Protein AF-X1KCW2-F1 (afdb_monomer_lite)

pLDDT: mean 94.73, std 5.95, range [49.0, 98.62]

Secondary structure (DSSP, 8-state):
-PPPEEEEEEEB--SSHHHHHHHHHHHHHHHHHHHHHHHHH-SEEEE-GGGG--GGGGSB-SHHHHHHHHHHHHHTT-SEEEEEESS---HHHHHHHHHHHHHHHHHTT----EEEEE---TTSTHHHHHHHHHHHHHTT-

InterPro domains:
  IPR009015 L-fucose isomerase, N-terminal/central domain superfamily [SSF53743] (1-141)
  IPR012888 L-fucose isomerase, N-terminal-1 [PF07881] (5-141)

Organism: NCBI:txid412755

Sequence (141 aa):
MMNKAKIGFLDFNDEREHVLEETFQKAQELKKNVIRTLERVGGMEIVDPVTSFNGFDKMVWRVDIARKQARILTRADIDGLILHYSLWASPRLARIATQIILREKKKKNGSIPILILTNLAPEQPGMVGGMAAAGGLDQLG

Structure (mmCIF, N/CA/C/O backbone):
data_AF-X1KCW2-F1
#
_entry.id   AF-X1KCW2-F1
#
loop_
_atom_site.group_PDB
_atom_site.id
_atom_site.type_symbol
_atom_site.label_atom_id
_atom_site.label_alt_id
_atom_site.label_comp_id
_atom_site.label_asym_id
_atom_site.label_entity_id
_atom_site.label_seq_id
_atom_site.pdbx_PDB_ins_code
_atom_site.Cartn_x
_atom_site.Cartn_y
_atom_site.Cartn_z
_atom_site.occupancy
_atom_site.B_iso_or_equiv
_atom_site.auth_seq_id
_atom_site.auth_comp_id
_atom_site.auth_asym_id
_atom_site.auth_atom_id
_atom_site.pdbx_PDB_model_num
ATOM 1 N N . MET A 1 1 ? -13.813 19.602 16.431 1.00 49.00 1 MET A N 1
ATOM 2 C CA . MET A 1 1 ? -13.006 19.274 15.235 1.00 49.00 1 MET A CA 1
ATOM 3 C C . MET A 1 1 ? -13.338 17.850 14.832 1.00 49.00 1 MET A C 1
ATOM 5 O O . MET A 1 1 ? -13.350 16.999 15.710 1.00 49.00 1 MET A O 1
ATOM 9 N N . MET A 1 2 ? -13.661 17.590 13.563 1.00 58.94 2 MET A N 1
ATOM 10 C CA . MET A 1 2 ? -13.799 16.214 13.068 1.00 58.94 2 MET A CA 1
ATOM 11 C C . MET A 1 2 ? -12.438 15.521 13.187 1.00 58.94 2 MET A C 1
ATOM 13 O O . MET A 1 2 ? -11.448 16.049 12.680 1.00 58.94 2 MET A O 1
ATOM 17 N N . ASN A 1 3 ? -12.381 14.374 13.866 1.00 80.62 3 ASN A N 1
ATOM 18 C CA . ASN A 1 3 ? -11.184 13.536 13.848 1.00 80.62 3 ASN A CA 1
ATOM 19 C C . ASN A 1 3 ? -10.966 13.062 12.405 1.00 80.62 3 ASN A C 1
ATOM 21 O O . ASN A 1 3 ? -11.868 12.468 11.815 1.00 80.62 3 ASN A O 1
ATOM 25 N N . LYS A 1 4 ? -9.799 13.360 11.824 1.00 90.75 4 LYS A N 1
ATOM 26 C CA . LYS A 1 4 ? -9.413 12.811 10.518 1.00 90.75 4 LYS A CA 1
ATOM 27 C C . LYS A 1 4 ? -9.182 11.308 10.672 1.00 90.75 4 LYS A C 1
ATOM 29 O O . LYS A 1 4 ? -8.564 10.897 11.651 1.00 90.75 4 LYS A O 1
ATOM 34 N N . ALA A 1 5 ? -9.645 10.512 9.711 1.00 94.31 5 ALA A N 1
ATOM 35 C CA . ALA A 1 5 ? -9.365 9.078 9.701 1.00 94.31 5 ALA A CA 1
ATOM 36 C C . ALA A 1 5 ? -7.869 8.837 9.444 1.00 94.31 5 ALA A C 1
ATOM 38 O O . ALA A 1 5 ? -7.307 9.409 8.506 1.00 94.31 5 ALA A O 1
ATOM 39 N N . LYS A 1 6 ? -7.225 7.991 10.250 1.00 96.62 6 LYS A N 1
ATOM 40 C CA . LYS A 1 6 ? -5.820 7.603 10.078 1.00 96.62 6 LYS A CA 1
ATOM 41 C C . LYS A 1 6 ? -5.712 6.474 9.068 1.00 96.62 6 LYS A C 1
ATOM 43 O O . LYS A 1 6 ? -6.092 5.345 9.355 1.00 96.62 6 LYS A O 1
ATOM 48 N N . ILE A 1 7 ? -5.174 6.741 7.892 1.00 97.88 7 ILE A N 1
ATOM 49 C CA . ILE A 1 7 ? -5.076 5.752 6.821 1.00 97.88 7 ILE A CA 1
ATOM 50 C C . ILE A 1 7 ? -3.636 5.269 6.722 1.00 97.88 7 ILE A C 1
ATOM 52 O O . ILE A 1 7 ? -2.739 6.023 6.355 1.00 97.88 7 ILE A O 1
ATOM 56 N N . GLY A 1 8 ? -3.410 4.002 7.056 1.00 98.19 8 GLY A N 1
ATOM 57 C CA . GLY A 1 8 ? -2.122 3.357 6.849 1.00 98.19 8 GLY A CA 1
ATOM 58 C C . GLY A 1 8 ? -1.845 3.164 5.366 1.00 98.19 8 GLY A C 1
ATOM 59 O O . GLY A 1 8 ? -2.736 2.762 4.621 1.00 98.19 8 GLY A O 1
ATOM 60 N N . PHE A 1 9 ? -0.610 3.412 4.947 1.00 98.31 9 PHE A N 1
ATOM 61 C CA . PHE A 1 9 ? -0.192 3.260 3.559 1.00 98.31 9 PHE A CA 1
ATOM 62 C C . PHE A 1 9 ? 1.010 2.319 3.476 1.00 98.31 9 PHE A C 1
ATOM 64 O O . PHE A 1 9 ? 2.062 2.601 4.048 1.00 98.31 9 PHE A O 1
ATOM 71 N N . LEU A 1 10 ? 0.859 1.201 2.767 1.00 98.38 10 LEU A N 1
ATOM 72 C CA . LEU A 1 10 ? 1.955 0.289 2.440 1.00 98.38 10 LEU A CA 1
ATOM 73 C C . LEU A 1 10 ? 2.169 0.290 0.934 1.00 98.38 10 LEU A C 1
ATOM 75 O O . LEU A 1 10 ? 1.226 0.075 0.179 1.00 98.38 10 LEU A O 1
ATOM 79 N N . ASP A 1 11 ? 3.410 0.502 0.517 1.00 97.88 11 ASP A N 1
ATOM 80 C CA . ASP A 1 11 ? 3.811 0.482 -0.888 1.00 97.88 11 ASP A CA 1
ATOM 81 C C . ASP A 1 11 ? 4.668 -0.747 -1.162 1.00 97.88 11 ASP A C 1
ATOM 83 O O . ASP A 1 11 ? 5.566 -1.041 -0.371 1.00 97.88 11 ASP A O 1
ATOM 87 N N . PHE A 1 12 ? 4.393 -1.470 -2.243 1.00 97.94 12 PHE A N 1
ATOM 88 C CA . PHE A 1 12 ? 5.006 -2.769 -2.519 1.00 97.94 12 PHE A CA 1
ATOM 89 C C . PHE A 1 12 ? 5.922 -2.720 -3.740 1.00 97.94 12 PHE A C 1
ATOM 91 O O . PHE A 1 12 ? 5.657 -1.998 -4.700 1.00 97.94 12 PHE A O 1
ATOM 98 N N . ASN A 1 13 ? 6.992 -3.516 -3.709 1.00 96.56 13 ASN A N 1
ATOM 99 C CA . ASN A 1 13 ? 7.897 -3.684 -4.845 1.00 96.56 13 ASN A CA 1
ATOM 100 C C . ASN A 1 13 ? 8.401 -5.134 -4.962 1.00 96.56 13 ASN A C 1
ATOM 102 O O . ASN A 1 13 ? 8.152 -5.961 -4.078 1.00 96.56 13 ASN A O 1
ATOM 106 N N . ASP A 1 14 ? 9.075 -5.433 -6.069 1.00 96.19 14 ASP A N 1
ATOM 107 C CA . ASP A 1 14 ? 9.607 -6.745 -6.419 1.00 96.19 14 ASP A CA 1
ATOM 108 C C . ASP A 1 14 ? 10.608 -7.254 -5.371 1.00 96.19 14 ASP A C 1
ATOM 110 O O . ASP A 1 14 ? 11.364 -6.490 -4.773 1.00 96.19 14 ASP A O 1
ATOM 114 N N . GLU A 1 15 ? 10.616 -8.568 -5.154 1.00 95.56 15 GLU A N 1
ATOM 115 C CA . GLU A 1 15 ? 11.524 -9.228 -4.212 1.00 95.56 15 GLU A CA 1
ATOM 116 C C . GLU A 1 15 ? 12.921 -9.476 -4.804 1.00 95.56 15 GLU A C 1
ATOM 118 O O . GLU A 1 15 ? 13.866 -9.770 -4.072 1.00 95.56 15 GLU A O 1
ATOM 123 N N . ARG A 1 16 ? 13.062 -9.361 -6.129 1.00 95.56 16 ARG A N 1
ATOM 124 C CA . ARG A 1 16 ? 14.320 -9.537 -6.854 1.00 95.56 16 ARG A CA 1
ATOM 125 C C . ARG A 1 16 ? 15.116 -8.236 -6.834 1.00 95.56 16 ARG A C 1
ATOM 127 O O . ARG A 1 16 ? 14.699 -7.248 -7.432 1.00 95.56 16 ARG A O 1
ATOM 134 N N . GLU A 1 17 ? 16.291 -8.262 -6.208 1.00 95.31 17 GLU A N 1
ATOM 135 C CA . GLU A 1 17 ? 17.123 -7.065 -5.996 1.00 95.31 17 GLU A CA 1
ATOM 136 C C . GLU A 1 17 ? 17.448 -6.301 -7.288 1.00 95.31 17 GLU A C 1
ATOM 138 O O . GLU A 1 17 ? 17.275 -5.090 -7.319 1.00 95.31 17 GLU A O 1
ATOM 143 N N . HIS A 1 18 ? 17.805 -6.986 -8.380 1.00 96.00 18 HIS A N 1
ATOM 144 C CA . HIS A 1 18 ? 18.086 -6.322 -9.663 1.00 96.00 18 HIS A CA 1
ATOM 145 C C . HIS A 1 18 ? 16.865 -5.574 -10.236 1.00 96.00 18 HIS A C 1
ATOM 147 O O . HIS A 1 18 ? 17.000 -4.472 -10.754 1.00 96.00 18 HIS A O 1
ATOM 153 N N . VAL A 1 19 ? 15.652 -6.125 -10.095 1.00 95.06 19 VAL A N 1
ATOM 154 C CA . VAL A 1 19 ? 14.415 -5.436 -10.516 1.00 95.06 19 VAL A CA 1
ATOM 155 C C . VAL A 1 19 ? 14.128 -4.253 -9.597 1.00 95.06 19 VAL A C 1
ATOM 157 O O . VAL A 1 19 ? 13.682 -3.194 -10.039 1.00 95.06 19 VAL A O 1
ATOM 160 N N . LEU A 1 20 ? 14.374 -4.420 -8.301 1.00 94.44 20 LEU A N 1
ATOM 161 C CA . LEU A 1 20 ? 14.186 -3.377 -7.305 1.00 94.44 20 LEU A CA 1
ATOM 162 C C . LEU A 1 20 ? 15.118 -2.188 -7.564 1.00 94.44 20 LEU A C 1
ATOM 164 O O . LEU A 1 20 ? 14.653 -1.052 -7.571 1.00 94.44 20 LEU A O 1
ATOM 168 N N . GLU A 1 21 ? 16.394 -2.439 -7.856 1.00 96.56 21 GLU A N 1
ATOM 169 C CA . GLU A 1 21 ? 17.381 -1.424 -8.244 1.00 96.56 21 GLU A CA 1
ATOM 170 C C . GLU A 1 21 ? 16.905 -0.577 -9.432 1.00 96.56 21 GLU A C 1
ATOM 172 O O . GLU A 1 21 ? 16.969 0.654 -9.377 1.00 96.56 21 GLU A O 1
ATOM 177 N N . GLU A 1 22 ? 16.360 -1.218 -10.467 1.00 95.31 22 GLU A N 1
ATOM 178 C CA . GLU A 1 22 ? 15.867 -0.546 -11.674 1.00 95.31 22 GLU A CA 1
ATOM 179 C C . GLU A 1 22 ? 14.576 0.250 -11.439 1.00 95.31 22 GLU A C 1
ATOM 181 O O . GLU A 1 22 ? 14.354 1.306 -12.036 1.00 95.31 22 GLU A O 1
ATOM 186 N N . THR A 1 23 ? 13.691 -0.252 -10.578 1.00 94.12 23 THR A N 1
ATOM 187 C CA . THR A 1 23 ? 12.314 0.250 -10.488 1.00 94.12 23 THR A CA 1
ATOM 188 C C . THR A 1 23 ? 12.045 1.146 -9.279 1.00 94.12 23 THR A C 1
ATOM 190 O O . THR A 1 23 ? 11.075 1.910 -9.288 1.00 94.12 23 THR A O 1
ATOM 193 N N . PHE A 1 24 ? 12.895 1.101 -8.249 1.00 95.75 24 PHE A N 1
ATOM 194 C CA . PHE A 1 24 ? 12.657 1.736 -6.951 1.00 95.75 24 PHE A CA 1
ATOM 195 C C . PHE A 1 24 ? 12.395 3.243 -7.038 1.00 95.75 24 PHE A C 1
ATOM 197 O O . PHE A 1 24 ? 11.442 3.737 -6.435 1.00 95.75 24 PHE A O 1
ATOM 204 N N . GLN A 1 25 ? 13.206 3.981 -7.803 1.00 95.62 25 GLN A N 1
ATOM 205 C CA . GLN A 1 25 ? 13.054 5.437 -7.934 1.00 95.62 25 GLN A CA 1
ATOM 206 C C . GLN A 1 25 ? 11.688 5.800 -8.530 1.00 95.62 25 GLN A C 1
ATOM 208 O O . GLN A 1 25 ? 10.932 6.571 -7.937 1.00 95.62 25 GLN A O 1
ATOM 213 N N . LYS A 1 26 ? 11.322 5.166 -9.650 1.00 94.12 26 LYS A N 1
ATOM 214 C CA . LYS A 1 26 ? 10.033 5.390 -10.318 1.00 94.12 26 LYS A CA 1
ATOM 215 C C . LYS A 1 26 ? 8.854 5.007 -9.418 1.00 94.12 26 LYS A C 1
ATOM 217 O O . LYS A 1 26 ? 7.858 5.724 -9.369 1.00 94.12 26 LYS A O 1
ATOM 222 N N . ALA A 1 27 ? 8.962 3.903 -8.680 1.00 94.50 27 ALA A N 1
ATOM 223 C CA . ALA A 1 27 ? 7.925 3.471 -7.744 1.00 94.50 27 ALA A CA 1
ATOM 224 C C . ALA A 1 27 ? 7.693 4.505 -6.627 1.00 94.50 27 ALA A C 1
ATOM 226 O O . ALA A 1 27 ? 6.557 4.896 -6.352 1.00 94.50 27 ALA A O 1
ATOM 227 N N . GLN A 1 28 ? 8.778 5.027 -6.051 1.00 95.75 28 GLN A N 1
ATOM 228 C CA . GLN A 1 28 ? 8.734 6.067 -5.024 1.00 95.75 28 GLN A CA 1
ATOM 229 C C . GLN A 1 28 ? 8.132 7.384 -5.542 1.00 95.75 28 GLN A C 1
ATOM 231 O O . GLN A 1 28 ? 7.411 8.063 -4.805 1.00 95.75 28 GLN A O 1
ATOM 236 N N . GLU A 1 29 ? 8.385 7.753 -6.799 1.00 95.12 29 GLU A N 1
ATOM 237 C CA . GLU A 1 29 ? 7.748 8.910 -7.441 1.00 95.12 29 GLU A CA 1
ATOM 238 C C . GLU A 1 29 ? 6.235 8.718 -7.603 1.00 95.12 29 GLU A C 1
ATOM 240 O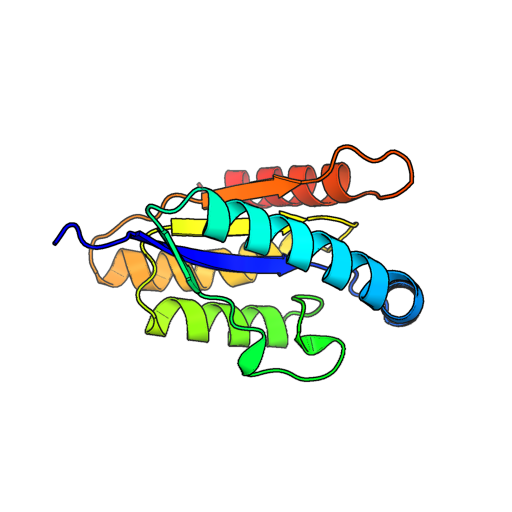 O . GLU A 1 29 ? 5.456 9.613 -7.260 1.00 95.12 29 GLU A O 1
ATOM 245 N N . LEU A 1 30 ? 5.804 7.537 -8.055 1.00 94.75 30 LEU A N 1
ATOM 246 C CA . LEU A 1 30 ? 4.385 7.198 -8.191 1.00 94.75 30 LEU A CA 1
ATOM 247 C C . LEU A 1 30 ? 3.673 7.229 -6.836 1.00 94.75 30 LEU A C 1
ATOM 249 O O . LEU A 1 30 ? 2.642 7.893 -6.699 1.00 94.75 30 LEU A O 1
ATOM 253 N N . LYS A 1 31 ? 4.269 6.614 -5.808 1.00 95.69 31 LYS A N 1
ATOM 254 C CA . LYS A 1 31 ? 3.799 6.703 -4.420 1.00 95.69 31 LYS A CA 1
ATOM 255 C C . LYS A 1 31 ? 3.630 8.152 -3.971 1.00 95.69 31 LYS A C 1
ATOM 257 O O . LYS A 1 31 ? 2.592 8.518 -3.420 1.00 95.69 31 LYS A O 1
ATOM 262 N N . LYS A 1 32 ? 4.633 8.998 -4.218 1.00 96.00 32 LYS A N 1
ATOM 263 C CA . LYS A 1 32 ? 4.607 10.413 -3.822 1.00 96.00 32 LYS A CA 1
ATOM 264 C C . LYS A 1 32 ? 3.436 11.162 -4.458 1.00 96.00 32 LYS A C 1
ATOM 266 O O . LYS A 1 32 ? 2.822 11.996 -3.797 1.00 96.00 32 LYS A O 1
ATOM 271 N N . ASN A 1 33 ? 3.109 10.865 -5.715 1.00 95.69 33 ASN A N 1
ATOM 272 C CA . ASN A 1 33 ? 1.970 11.474 -6.405 1.00 95.69 33 ASN A CA 1
ATOM 273 C C . ASN A 1 33 ? 0.630 11.046 -5.792 1.00 95.69 33 ASN A C 1
ATOM 275 O O . ASN A 1 33 ? -0.265 11.881 -5.631 1.00 95.69 33 ASN A O 1
ATOM 279 N N . VAL A 1 34 ? 0.511 9.775 -5.396 1.00 96.12 34 VAL A N 1
ATOM 280 C CA . VAL A 1 34 ? -0.671 9.262 -4.692 1.00 96.12 34 VAL A CA 1
ATOM 281 C C . VAL A 1 34 ? -0.832 9.948 -3.339 1.00 96.12 34 VAL A C 1
ATOM 283 O O . VAL A 1 34 ? -1.884 10.529 -3.082 1.00 96.12 34 VAL A O 1
ATOM 286 N N . ILE A 1 35 ? 0.212 9.958 -2.505 1.00 95.88 35 ILE A N 1
ATOM 287 C CA . ILE A 1 35 ? 0.161 10.569 -1.167 1.00 95.88 35 ILE A CA 1
ATOM 288 C C . ILE A 1 35 ? -0.205 12.053 -1.261 1.00 95.88 35 ILE A C 1
ATOM 290 O O . ILE A 1 35 ? -1.160 12.480 -0.619 1.00 95.88 35 ILE A O 1
ATOM 294 N N . ARG A 1 36 ? 0.457 12.817 -2.140 1.00 96.12 36 ARG A N 1
ATOM 295 C CA . ARG A 1 36 ? 0.127 14.237 -2.369 1.00 96.12 36 ARG A CA 1
ATOM 296 C C . ARG A 1 36 ? -1.329 14.447 -2.778 1.00 96.12 36 ARG A C 1
ATOM 298 O O . ARG A 1 36 ? -1.947 15.443 -2.408 1.00 96.12 36 ARG A O 1
ATOM 305 N N . THR A 1 37 ? -1.877 13.531 -3.574 1.00 95.81 37 THR A N 1
ATOM 306 C CA . THR A 1 37 ? -3.277 13.595 -4.003 1.00 95.81 37 THR A CA 1
ATOM 307 C C . THR A 1 37 ? -4.220 13.345 -2.831 1.00 95.81 37 THR A C 1
ATOM 309 O O . THR A 1 37 ? -5.159 14.119 -2.654 1.00 95.81 37 THR A O 1
ATOM 312 N N . LEU A 1 38 ? -3.949 12.330 -2.007 1.00 94.81 38 LEU A N 1
ATOM 313 C CA . LEU A 1 38 ? -4.731 12.032 -0.804 1.00 94.81 38 LEU A CA 1
ATOM 314 C C . LEU A 1 38 ? -4.691 13.192 0.203 1.00 94.81 38 LEU A C 1
ATOM 316 O O . LEU A 1 38 ? -5.729 13.612 0.709 1.00 94.81 38 LEU A O 1
ATOM 320 N N . GLU A 1 39 ? -3.511 13.771 0.433 1.00 93.94 39 GLU A N 1
ATOM 321 C CA . GLU A 1 39 ? -3.330 14.936 1.306 1.00 93.94 39 GLU A CA 1
ATOM 322 C C . GLU A 1 39 ? -4.116 16.157 0.811 1.00 93.94 39 GLU A C 1
ATOM 324 O O . GLU A 1 39 ? -4.754 16.847 1.608 1.00 93.94 39 GLU A O 1
ATOM 329 N N . ARG A 1 40 ? -4.118 16.404 -0.507 1.00 95.44 40 ARG A N 1
ATOM 330 C CA . ARG A 1 40 ? -4.856 17.511 -1.136 1.00 95.44 40 ARG A CA 1
ATOM 331 C C . ARG A 1 40 ? -6.374 17.346 -1.043 1.00 95.44 40 ARG A C 1
ATOM 333 O O . ARG A 1 40 ? -7.067 18.347 -0.887 1.00 95.44 40 ARG A O 1
ATOM 340 N N . VAL A 1 41 ? -6.891 16.121 -1.165 1.00 93.00 41 VAL A N 1
ATOM 341 C CA . VAL A 1 41 ? -8.330 15.835 -0.990 1.00 93.00 41 VAL A CA 1
ATOM 342 C C . VAL A 1 41 ? -8.764 16.104 0.455 1.00 93.00 41 VAL A C 1
ATOM 344 O O . VAL A 1 41 ? -9.869 16.592 0.687 1.00 93.00 41 VAL A O 1
ATOM 347 N N . GLY A 1 42 ? -7.883 15.854 1.426 1.00 89.31 42 GLY A N 1
ATOM 348 C CA . GLY A 1 42 ? -8.161 16.081 2.839 1.00 89.31 42 GLY A CA 1
ATOM 349 C C . GLY A 1 42 ? -9.087 15.020 3.447 1.00 89.31 42 GLY A C 1
ATOM 350 O O . GLY A 1 42 ? -9.353 13.975 2.863 1.00 89.31 42 GLY A O 1
ATOM 351 N N . GLY A 1 43 ? -9.534 15.253 4.685 1.00 89.50 43 GLY A N 1
ATOM 352 C CA . GLY A 1 43 ? -10.402 14.320 5.427 1.00 89.50 43 GLY A CA 1
ATOM 353 C C . GLY A 1 43 ? -9.697 13.105 6.049 1.00 89.50 43 GLY A C 1
ATOM 354 O O . GLY A 1 43 ? -10.276 12.440 6.906 1.00 89.50 43 GLY A O 1
ATOM 355 N N . MET A 1 44 ? -8.433 12.862 5.697 1.00 94.25 44 MET A N 1
ATOM 356 C CA . MET A 1 44 ? -7.615 11.766 6.219 1.00 94.25 44 MET A CA 1
ATOM 357 C C . MET A 1 44 ? -6.217 12.230 6.647 1.00 94.25 44 MET A C 1
ATOM 359 O O . MET A 1 44 ? -5.714 13.255 6.183 1.00 94.25 44 MET A O 1
ATOM 363 N N . GLU A 1 45 ? -5.608 11.476 7.557 1.00 96.12 45 GLU A N 1
ATOM 364 C CA . GLU A 1 45 ? -4.200 11.556 7.950 1.00 96.12 45 GLU A CA 1
ATOM 365 C C . GLU A 1 45 ? -3.493 10.306 7.412 1.00 96.12 45 GLU A C 1
ATOM 367 O O . GLU A 1 45 ? -3.846 9.191 7.793 1.00 96.12 45 GLU A O 1
ATOM 372 N N . ILE A 1 46 ? -2.519 10.468 6.513 1.00 96.62 46 ILE A N 1
ATOM 373 C CA . ILE A 1 46 ? -1.787 9.330 5.948 1.00 96.62 46 ILE A CA 1
ATOM 374 C C . ILE A 1 46 ? -0.658 8.921 6.895 1.00 96.62 46 ILE A C 1
ATOM 376 O O . ILE A 1 46 ? 0.258 9.695 7.162 1.00 96.62 46 ILE A O 1
ATOM 380 N N . VAL A 1 47 ? -0.705 7.678 7.370 1.00 97.25 4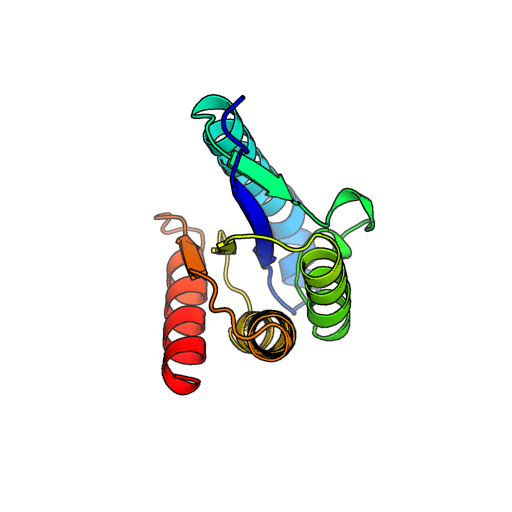7 VAL A N 1
ATOM 381 C CA . VAL A 1 47 ? 0.356 7.057 8.164 1.00 97.25 47 VAL A CA 1
ATOM 382 C C . VAL A 1 47 ? 1.235 6.230 7.230 1.00 97.25 47 VAL A C 1
ATOM 384 O O . VAL A 1 47 ? 0.904 5.096 6.882 1.00 97.25 47 VAL A O 1
ATOM 387 N N . ASP A 1 48 ? 2.366 6.804 6.829 1.00 96.62 48 ASP A N 1
ATOM 388 C CA . ASP A 1 48 ? 3.366 6.157 5.976 1.00 96.62 48 ASP A CA 1
ATOM 389 C C . ASP A 1 48 ? 4.594 5.727 6.807 1.00 96.62 48 ASP A C 1
ATOM 391 O O . ASP A 1 48 ? 5.324 6.588 7.311 1.00 96.62 48 ASP A O 1
ATOM 395 N N . PRO A 1 49 ? 4.874 4.415 6.959 1.00 95.25 49 PRO A N 1
ATOM 396 C CA . PRO A 1 49 ? 6.016 3.928 7.736 1.00 95.25 49 PRO A CA 1
ATOM 397 C C . PRO A 1 49 ? 7.387 4.345 7.190 1.00 95.25 49 PRO A C 1
ATOM 399 O O . PRO A 1 49 ? 8.383 4.170 7.893 1.00 95.25 49 PRO A O 1
ATOM 402 N N . VAL A 1 50 ? 7.461 4.876 5.961 1.00 90.75 50 VAL A N 1
ATOM 403 C CA . VAL A 1 50 ? 8.704 5.168 5.225 1.00 90.75 50 VAL A CA 1
ATOM 404 C C . VAL A 1 50 ? 9.738 5.975 6.010 1.00 90.75 50 VAL A C 1
ATOM 406 O O . VAL A 1 50 ? 10.935 5.785 5.812 1.00 90.75 50 VAL A O 1
ATOM 409 N N . THR A 1 51 ? 9.306 6.852 6.920 1.00 87.06 51 THR A N 1
ATOM 410 C CA . THR A 1 51 ? 10.195 7.704 7.732 1.00 87.06 51 THR A CA 1
ATOM 411 C C . THR A 1 51 ? 11.103 6.901 8.664 1.00 87.06 51 THR A C 1
ATOM 413 O O . THR A 1 51 ? 12.140 7.400 9.088 1.00 87.06 51 THR A O 1
ATOM 416 N N . SER A 1 52 ? 10.743 5.646 8.950 1.00 91.44 52 SER A N 1
ATOM 417 C CA . SER A 1 52 ? 11.529 4.716 9.767 1.00 91.44 52 SER A CA 1
ATOM 418 C C . SER A 1 52 ? 12.512 3.859 8.956 1.00 91.44 52 SER A C 1
ATOM 420 O O . SER A 1 52 ? 13.160 2.986 9.532 1.00 91.44 52 SER A O 1
ATOM 422 N N . PHE A 1 53 ? 12.613 4.060 7.634 1.00 95.69 53 PHE A N 1
ATOM 423 C CA . PHE A 1 53 ? 13.397 3.203 6.740 1.00 95.69 53 PHE A CA 1
ATOM 424 C C . PHE A 1 53 ? 14.270 3.986 5.754 1.00 95.69 53 PHE A C 1
ATOM 426 O O . PHE A 1 53 ? 13.963 5.103 5.336 1.00 95.69 53 PHE A O 1
ATOM 433 N N . ASN A 1 54 ? 15.356 3.338 5.332 1.00 94.75 54 ASN A N 1
ATOM 434 C CA . ASN A 1 54 ? 16.311 3.840 4.348 1.00 94.75 54 ASN A CA 1
ATOM 435 C C . ASN A 1 54 ? 16.418 2.879 3.159 1.00 94.75 54 ASN A C 1
ATOM 437 O O . ASN A 1 54 ? 16.095 1.699 3.280 1.00 94.75 54 ASN A O 1
ATOM 441 N N . GLY A 1 55 ? 16.887 3.389 2.015 1.00 95.31 55 GLY A N 1
ATOM 442 C CA . GLY A 1 55 ? 17.045 2.592 0.795 1.00 95.31 55 GLY A CA 1
ATOM 443 C C . GLY A 1 55 ? 15.750 1.889 0.385 1.00 95.31 55 GLY A C 1
ATOM 444 O O . GLY A 1 55 ? 14.663 2.445 0.542 1.00 95.31 55 GLY A O 1
ATOM 445 N N . PHE A 1 56 ? 15.874 0.654 -0.094 1.00 96.81 56 PHE A N 1
ATOM 446 C CA . PHE A 1 56 ? 14.748 -0.147 -0.573 1.00 96.81 56 PHE A CA 1
ATOM 447 C C . PHE A 1 56 ? 13.701 -0.482 0.490 1.00 96.81 56 PHE A C 1
ATOM 449 O O . PHE A 1 56 ? 12.530 -0.661 0.164 1.00 96.81 56 PHE A O 1
ATOM 456 N N . ASP A 1 57 ? 14.074 -0.472 1.772 1.00 97.31 57 ASP A N 1
ATOM 457 C CA . ASP A 1 57 ? 13.160 -0.778 2.880 1.00 97.31 57 ASP A CA 1
ATOM 458 C C . ASP A 1 57 ? 12.077 0.292 3.093 1.00 97.31 57 ASP A C 1
ATOM 460 O O . ASP A 1 57 ? 11.150 0.105 3.886 1.00 97.31 57 ASP A O 1
ATOM 464 N N . LYS A 1 58 ? 12.169 1.405 2.356 1.00 97.06 58 LYS A N 1
ATOM 465 C CA . LYS A 1 58 ? 11.091 2.383 2.179 1.00 97.06 58 LYS A CA 1
ATOM 466 C C . LYS A 1 58 ? 9.843 1.791 1.511 1.00 97.06 58 LYS A C 1
ATOM 468 O O . LYS A 1 58 ? 8.761 2.359 1.659 1.00 97.06 58 LYS A O 1
ATOM 473 N N . MET A 1 59 ? 9.986 0.647 0.844 1.00 97.44 59 MET A N 1
ATOM 474 C CA . MET A 1 59 ? 8.911 -0.149 0.259 1.00 97.44 59 MET A CA 1
ATOM 475 C C . MET A 1 59 ? 8.894 -1.553 0.872 1.00 97.44 59 MET A C 1
ATOM 477 O O . MET A 1 59 ? 9.890 -2.053 1.393 1.00 97.44 59 MET A O 1
ATOM 481 N N . VAL A 1 60 ? 7.751 -2.220 0.805 1.00 98.12 60 VAL A N 1
ATOM 482 C CA . VAL A 1 60 ? 7.588 -3.610 1.214 1.00 98.12 60 VAL A CA 1
ATOM 483 C C . VAL A 1 60 ? 8.011 -4.519 0.061 1.00 98.12 60 VAL A C 1
ATOM 485 O O . VAL A 1 60 ? 7.234 -4.776 -0.854 1.00 98.12 60 VAL A O 1
ATOM 488 N N . TRP A 1 61 ? 9.239 -5.028 0.130 1.00 97.69 61 TRP A N 1
ATOM 489 C CA . TRP A 1 61 ? 9.819 -5.907 -0.898 1.00 97.69 61 TRP A CA 1
ATOM 490 C C . TRP A 1 61 ? 10.250 -7.283 -0.362 1.00 97.69 61 TRP A C 1
ATOM 492 O O . TRP A 1 61 ? 10.533 -8.208 -1.112 1.00 97.69 61 TRP A O 1
ATOM 502 N N . ARG A 1 62 ? 10.251 -7.453 0.966 1.00 97.56 62 ARG A N 1
ATOM 503 C CA . ARG A 1 62 ? 10.611 -8.704 1.647 1.00 97.56 62 ARG A CA 1
ATOM 504 C C . ARG A 1 62 ? 9.851 -8.879 2.959 1.00 97.56 62 ARG A C 1
ATOM 506 O O . ARG A 1 62 ? 9.281 -7.939 3.521 1.00 97.56 62 ARG A O 1
ATOM 513 N N . VAL A 1 63 ? 9.825 -10.113 3.458 1.00 98.19 63 VAL A N 1
ATOM 514 C CA . VAL A 1 63 ? 8.969 -10.530 4.584 1.00 98.19 63 VAL A CA 1
ATOM 515 C C . VAL A 1 63 ? 9.268 -9.779 5.885 1.00 98.19 63 VAL A C 1
ATOM 517 O O . VAL A 1 63 ? 8.342 -9.450 6.630 1.00 98.19 63 VAL A O 1
ATOM 520 N N . ASP A 1 64 ? 10.537 -9.527 6.205 1.00 98.19 64 ASP A N 1
ATOM 521 C CA . ASP A 1 64 ? 10.895 -8.822 7.437 1.00 98.19 64 ASP A CA 1
ATOM 522 C C . ASP A 1 64 ? 10.456 -7.348 7.389 1.00 98.19 64 ASP A C 1
ATOM 524 O O . ASP A 1 64 ? 9.964 -6.837 8.397 1.00 98.19 64 ASP A O 1
ATOM 528 N N . ILE A 1 65 ? 10.523 -6.703 6.219 1.00 98.31 65 ILE A N 1
ATOM 529 C CA . ILE A 1 65 ? 10.031 -5.333 6.015 1.00 98.31 65 ILE A CA 1
ATOM 530 C C . ILE A 1 65 ? 8.510 -5.275 6.094 1.00 98.31 65 ILE A C 1
ATOM 532 O O . ILE A 1 65 ? 7.986 -4.435 6.826 1.00 98.31 65 ILE A O 1
ATOM 536 N N . ALA A 1 66 ? 7.800 -6.228 5.479 1.00 98.44 66 ALA A N 1
ATOM 537 C CA . ALA A 1 66 ? 6.346 -6.348 5.619 1.00 98.44 66 ALA A CA 1
ATOM 538 C C . ALA A 1 66 ? 5.924 -6.410 7.099 1.00 98.44 66 ALA A C 1
ATOM 540 O O . ALA A 1 66 ? 5.023 -5.696 7.536 1.00 98.44 66 ALA A O 1
ATOM 541 N N . ARG A 1 67 ? 6.623 -7.223 7.905 1.00 98.62 67 ARG A N 1
ATOM 542 C CA . ARG A 1 67 ? 6.369 -7.344 9.351 1.00 98.62 67 ARG A CA 1
ATOM 543 C C . ARG A 1 67 ? 6.665 -6.051 10.108 1.00 98.62 67 ARG A C 1
ATOM 545 O O . ARG A 1 67 ? 5.881 -5.676 10.979 1.00 98.62 67 ARG A O 1
ATOM 552 N N . LYS A 1 68 ? 7.796 -5.395 9.830 1.00 98.56 68 LYS A N 1
ATOM 553 C CA . LYS A 1 68 ? 8.205 -4.157 10.515 1.00 98.56 68 LYS A CA 1
ATOM 554 C C . LYS A 1 68 ? 7.238 -3.011 10.206 1.00 98.56 68 LYS A C 1
ATOM 556 O O . LYS A 1 68 ? 6.730 -2.398 11.142 1.00 98.56 68 LYS A O 1
ATOM 561 N N . GLN A 1 69 ? 6.933 -2.776 8.929 1.00 98.62 69 GLN A N 1
ATOM 562 C CA . GLN A 1 69 ? 6.006 -1.721 8.513 1.00 98.62 69 GLN A CA 1
ATOM 563 C C . GLN A 1 69 ? 4.586 -1.967 9.043 1.00 98.62 69 GLN A C 1
ATOM 565 O O . GLN A 1 69 ? 3.993 -1.067 9.635 1.00 98.62 69 GLN A O 1
ATOM 570 N N . ALA A 1 70 ? 4.072 -3.202 8.964 1.00 98.44 70 ALA A N 1
ATOM 571 C CA . ALA A 1 70 ? 2.765 -3.541 9.532 1.00 98.44 70 ALA A CA 1
ATOM 572 C C . ALA A 1 70 ? 2.693 -3.271 11.045 1.00 98.44 70 ALA A C 1
ATOM 574 O O . ALA A 1 70 ? 1.708 -2.721 11.528 1.00 98.44 70 ALA A O 1
ATOM 575 N N . ARG A 1 71 ? 3.751 -3.590 11.805 1.00 98.31 71 ARG A N 1
ATOM 576 C CA . ARG A 1 71 ? 3.806 -3.301 13.251 1.00 98.31 71 ARG A CA 1
ATOM 577 C C . ARG A 1 71 ? 3.777 -1.803 13.556 1.00 98.31 71 ARG A C 1
ATOM 579 O O . ARG A 1 71 ? 3.153 -1.405 14.538 1.00 98.31 71 ARG A O 1
ATOM 586 N N . ILE A 1 72 ? 4.423 -0.974 12.735 1.00 98.38 72 ILE A N 1
ATOM 587 C CA . ILE A 1 72 ? 4.345 0.489 12.863 1.00 98.38 72 ILE A CA 1
ATOM 588 C C . ILE A 1 72 ? 2.892 0.941 12.681 1.00 98.38 72 ILE A C 1
ATOM 590 O O . ILE A 1 72 ? 2.361 1.629 13.551 1.00 98.38 72 ILE A O 1
ATOM 594 N N . LEU A 1 73 ? 2.214 0.458 11.636 1.00 98.44 73 LEU A N 1
ATOM 595 C CA . LEU A 1 73 ? 0.806 0.779 11.392 1.00 98.44 73 LEU A CA 1
ATOM 596 C C . LEU A 1 73 ? -0.123 0.311 12.522 1.00 98.44 73 LEU A C 1
ATOM 598 O O . LEU A 1 73 ? -1.019 1.051 12.921 1.00 98.44 73 LEU A O 1
ATOM 602 N N . THR A 1 74 ? 0.115 -0.868 13.108 1.00 97.81 74 THR A N 1
ATOM 603 C CA . THR A 1 74 ? -0.681 -1.328 14.262 1.00 97.81 74 THR A CA 1
ATOM 604 C C . THR A 1 74 ? -0.518 -0.437 15.491 1.00 97.81 74 THR A C 1
ATOM 606 O O . THR A 1 74 ? -1.483 -0.224 16.220 1.00 97.81 74 THR A O 1
ATOM 609 N N . ARG A 1 75 ? 0.682 0.118 15.715 1.00 97.12 75 ARG A N 1
ATOM 610 C CA . ARG A 1 75 ? 0.956 1.038 16.833 1.00 97.12 75 ARG A CA 1
ATOM 611 C C . ARG A 1 75 ? 0.340 2.415 16.606 1.00 97.12 75 ARG A C 1
ATOM 613 O O . ARG A 1 75 ? -0.026 3.068 17.574 1.00 97.12 75 ARG A O 1
ATOM 620 N N . ALA A 1 76 ? 0.212 2.831 15.348 1.00 96.69 76 ALA A N 1
ATOM 621 C CA . ALA A 1 76 ? -0.444 4.080 14.967 1.00 96.69 76 ALA A CA 1
ATOM 622 C C . ALA A 1 76 ? -1.984 4.025 15.060 1.00 96.69 76 ALA A C 1
ATOM 624 O O . ALA A 1 76 ? -2.635 5.060 14.935 1.00 96.69 76 ALA A O 1
ATOM 625 N N . ASP A 1 77 ? -2.547 2.834 15.297 1.00 95.31 77 ASP A N 1
ATOM 626 C CA . ASP A 1 77 ? -3.982 2.563 15.428 1.00 95.31 77 ASP A CA 1
ATOM 627 C C . ASP A 1 77 ? -4.832 3.045 14.242 1.00 95.31 77 ASP A C 1
ATOM 629 O O . ASP A 1 77 ? -5.898 3.619 14.423 1.00 95.31 77 ASP A O 1
ATOM 633 N N . ILE A 1 78 ? -4.357 2.781 13.022 1.00 97.56 78 ILE A N 1
ATOM 634 C CA . ILE A 1 78 ? -4.989 3.197 11.758 1.00 97.56 78 ILE A CA 1
ATOM 635 C C . ILE A 1 78 ? -6.465 2.780 11.629 1.00 97.56 78 ILE A C 1
ATOM 637 O O . ILE A 1 78 ? -6.837 1.677 12.014 1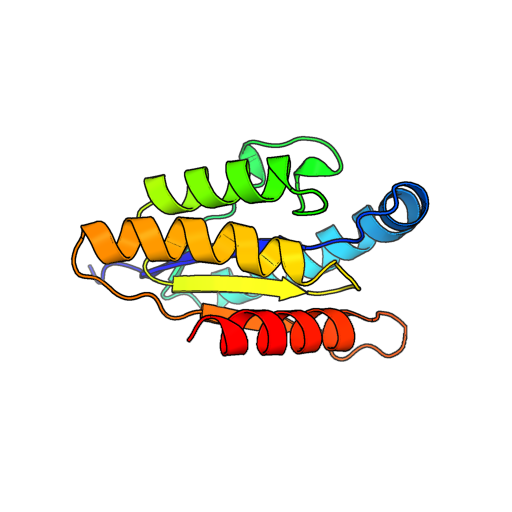.00 97.56 78 ILE A O 1
ATOM 641 N N . ASP A 1 79 ? -7.297 3.621 11.031 1.00 96.62 79 ASP A N 1
ATOM 642 C CA . ASP A 1 79 ? -8.723 3.391 10.764 1.00 96.62 79 ASP A CA 1
ATOM 643 C C . ASP A 1 79 ? -8.983 2.706 9.415 1.00 96.62 79 ASP A C 1
ATOM 645 O O . ASP A 1 79 ? -10.058 2.160 9.197 1.00 96.62 79 ASP A O 1
ATOM 649 N N . GLY A 1 80 ? -8.004 2.716 8.509 1.00 97.50 80 GLY A N 1
ATOM 650 C CA . GLY A 1 80 ? -8.073 2.085 7.191 1.00 97.50 80 GLY A CA 1
ATOM 651 C C . GLY A 1 80 ? -6.683 1.764 6.655 1.00 97.50 80 GLY A C 1
ATOM 652 O O . GLY A 1 80 ? -5.691 2.320 7.130 1.00 97.50 80 GLY A O 1
ATOM 653 N N . LEU A 1 81 ? -6.598 0.863 5.678 1.00 98.31 81 LEU A N 1
ATOM 654 C CA . LEU A 1 81 ? -5.336 0.436 5.075 1.00 98.31 81 LEU A CA 1
ATOM 655 C C . LEU A 1 81 ? -5.387 0.552 3.552 1.00 98.31 81 LEU A C 1
ATOM 657 O O . LEU A 1 81 ? -6.274 -0.008 2.916 1.00 98.31 81 LEU A O 1
ATOM 661 N N . ILE A 1 82 ? -4.396 1.219 2.968 1.00 98.44 82 ILE A N 1
ATOM 662 C CA . ILE A 1 82 ? -4.131 1.216 1.531 1.00 98.44 82 ILE A CA 1
ATOM 663 C C . ILE A 1 82 ? -2.909 0.340 1.264 1.00 98.44 82 ILE A C 1
ATOM 665 O O . ILE A 1 82 ? -1.836 0.554 1.832 1.00 98.44 82 ILE A O 1
ATOM 669 N N . LEU A 1 83 ? -3.081 -0.631 0.374 1.00 98.50 83 LEU A N 1
ATOM 670 C CA . LEU A 1 83 ? -2.017 -1.433 -0.213 1.00 98.50 83 LEU A CA 1
ATOM 671 C C . LEU A 1 83 ? -1.785 -0.932 -1.637 1.00 98.50 83 LEU A C 1
ATOM 673 O O . LEU A 1 83 ? -2.620 -1.140 -2.517 1.00 98.50 83 LEU A O 1
ATOM 677 N N . HIS A 1 84 ? -0.679 -0.235 -1.858 1.00 98.12 84 HIS A N 1
ATOM 678 C CA . HIS A 1 84 ? -0.369 0.392 -3.132 1.00 98.12 84 HIS A CA 1
ATOM 679 C C . HIS A 1 84 ? 0.571 -0.477 -3.972 1.00 98.12 84 HIS A C 1
ATOM 681 O O . HIS A 1 84 ? 1.641 -0.885 -3.523 1.00 98.12 84 HIS A O 1
ATOM 687 N N . TYR A 1 85 ? 0.144 -0.747 -5.202 1.00 97.56 85 TYR A N 1
ATOM 688 C CA . TYR A 1 85 ? 0.842 -1.560 -6.189 1.00 97.56 85 TYR A CA 1
ATOM 689 C C . TYR A 1 85 ? 1.021 -0.760 -7.478 1.00 97.56 85 TYR A C 1
ATOM 691 O O . TYR A 1 85 ? 0.126 -0.721 -8.324 1.00 97.56 85 TYR A O 1
ATOM 699 N N . SER A 1 86 ? 2.190 -0.134 -7.630 1.00 95.62 86 SER A N 1
ATOM 700 C CA . SER A 1 86 ? 2.594 0.543 -8.874 1.00 95.62 86 SER A CA 1
ATOM 701 C C . SER A 1 86 ? 3.383 -0.360 -9.834 1.00 95.62 86 SER A C 1
ATOM 703 O O . SER A 1 86 ? 3.569 -0.025 -11.004 1.00 95.62 86 SER A O 1
ATOM 705 N N . LEU A 1 87 ? 3.848 -1.507 -9.337 1.00 94.31 87 LEU A N 1
ATOM 706 C CA . LEU A 1 87 ? 4.676 -2.504 -10.013 1.00 94.31 87 LEU A CA 1
ATOM 707 C C . LEU A 1 87 ? 4.275 -3.905 -9.534 1.00 94.31 87 LEU A C 1
ATOM 709 O O . LEU A 1 87 ? 3.470 -4.056 -8.610 1.00 94.31 87 LEU A O 1
ATOM 713 N N . TRP A 1 88 ? 4.863 -4.936 -10.140 1.00 95.31 88 TRP A N 1
ATOM 714 C CA . TRP A 1 88 ? 4.745 -6.286 -9.604 1.00 95.31 88 TRP A CA 1
ATOM 715 C C . TRP A 1 88 ? 5.394 -6.367 -8.219 1.00 95.31 88 TRP A C 1
ATOM 717 O O . TRP A 1 88 ? 6.489 -5.855 -7.997 1.00 95.31 88 TRP A O 1
ATOM 727 N N . ALA A 1 89 ? 4.721 -7.059 -7.306 1.00 96.56 89 ALA A N 1
ATOM 728 C CA . ALA A 1 89 ? 5.272 -7.468 -6.027 1.00 96.56 89 ALA A CA 1
ATOM 729 C C . ALA A 1 89 ? 4.590 -8.760 -5.575 1.00 96.56 89 ALA A C 1
ATOM 731 O O . ALA A 1 89 ? 3.427 -9.010 -5.899 1.00 96.56 89 ALA A O 1
ATOM 732 N N . SER A 1 90 ? 5.300 -9.574 -4.794 1.00 96.06 90 SER A N 1
ATOM 733 C CA . SER A 1 90 ? 4.780 -10.862 -4.335 1.00 96.06 90 SER A CA 1
ATOM 734 C C . SER A 1 90 ? 3.499 -10.680 -3.496 1.00 96.06 90 SER A C 1
ATOM 736 O O . SER A 1 90 ? 3.534 -10.010 -2.455 1.00 96.06 90 SER A O 1
ATOM 738 N N . PRO A 1 91 ? 2.362 -11.311 -3.862 1.00 95.31 91 PRO A N 1
ATOM 739 C CA . PRO A 1 91 ? 1.091 -11.158 -3.139 1.00 95.31 91 PRO A CA 1
ATOM 740 C C . PRO A 1 91 ? 1.160 -11.696 -1.701 1.00 95.31 91 PRO A C 1
ATOM 742 O O . PRO A 1 91 ? 0.395 -11.295 -0.818 1.00 95.31 91 PRO A O 1
ATOM 745 N N . ARG A 1 92 ? 2.136 -12.569 -1.420 1.00 96.62 92 ARG A N 1
ATOM 746 C CA . ARG A 1 92 ? 2.437 -13.058 -0.072 1.00 96.62 92 ARG A CA 1
ATOM 747 C C . ARG A 1 92 ? 2.782 -11.917 0.890 1.00 96.62 92 ARG A C 1
ATOM 749 O O . ARG A 1 92 ? 2.447 -12.013 2.071 1.00 96.62 92 ARG A O 1
ATOM 756 N N . LEU A 1 93 ? 3.437 -10.855 0.419 1.00 98.00 93 LEU A N 1
ATOM 757 C CA . LEU A 1 93 ? 3.835 -9.725 1.261 1.00 98.00 93 LEU A CA 1
ATOM 758 C C . LEU A 1 93 ? 2.612 -8.964 1.786 1.00 98.00 93 LEU A C 1
ATOM 760 O O . LEU A 1 93 ? 2.535 -8.710 2.992 1.00 98.00 93 LEU A O 1
ATOM 764 N N . ALA A 1 94 ? 1.624 -8.699 0.923 1.00 97.81 94 ALA A N 1
ATOM 765 C CA . ALA A 1 94 ? 0.347 -8.112 1.327 1.00 97.81 94 ALA A CA 1
ATOM 766 C C . ALA A 1 94 ? -0.390 -8.994 2.335 1.00 97.81 94 ALA A C 1
ATOM 768 O O . ALA A 1 94 ? -0.834 -8.487 3.365 1.00 97.81 94 ALA A O 1
ATOM 769 N N . ARG A 1 95 ? 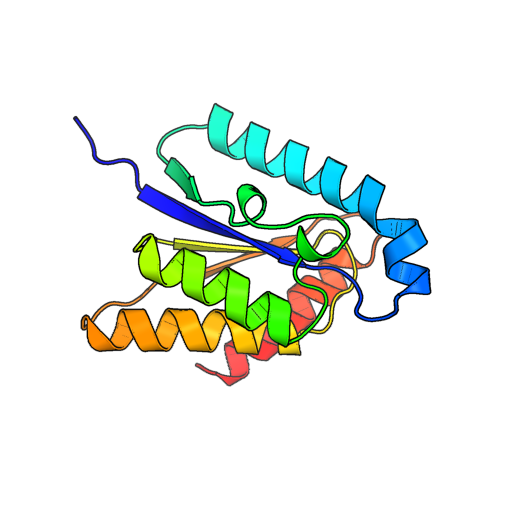-0.458 -10.314 2.104 1.00 97.69 95 ARG A N 1
ATOM 770 C CA . ARG A 1 95 ? -1.067 -11.253 3.063 1.00 97.69 95 ARG A CA 1
ATOM 771 C C . ARG A 1 95 ? -0.407 -11.169 4.437 1.00 97.69 95 ARG A C 1
ATOM 773 O O . ARG A 1 95 ? -1.104 -11.063 5.441 1.00 97.69 95 ARG A O 1
ATOM 780 N N . ILE A 1 96 ? 0.925 -11.190 4.498 1.00 98.06 96 ILE A N 1
ATOM 781 C CA . ILE A 1 96 ? 1.669 -11.138 5.767 1.00 98.06 96 ILE A CA 1
ATOM 782 C C . ILE A 1 96 ? 1.406 -9.825 6.506 1.00 98.06 96 ILE A C 1
ATOM 784 O O . ILE A 1 96 ? 1.089 -9.854 7.697 1.00 98.06 96 ILE A O 1
ATOM 788 N N . ALA A 1 97 ? 1.539 -8.688 5.820 1.00 98.06 97 ALA A N 1
ATOM 789 C CA . ALA A 1 97 ? 1.321 -7.380 6.430 1.00 98.06 97 ALA A CA 1
ATOM 790 C C . ALA A 1 97 ? -0.125 -7.233 6.932 1.00 98.06 97 ALA A C 1
ATOM 792 O O . ALA A 1 97 ? -0.358 -6.868 8.085 1.00 98.06 97 ALA A O 1
ATOM 793 N N . THR A 1 98 ? -1.090 -7.613 6.095 1.00 97.62 98 THR A N 1
ATOM 794 C CA . THR A 1 98 ? -2.522 -7.502 6.386 1.00 97.62 98 THR A CA 1
ATOM 795 C C . THR A 1 98 ? -2.941 -8.407 7.540 1.00 97.62 98 THR A C 1
ATOM 797 O O . THR A 1 98 ? -3.628 -7.952 8.448 1.00 97.62 98 THR A O 1
ATOM 800 N N . GLN A 1 99 ? -2.468 -9.656 7.594 1.00 97.19 99 GLN A N 1
ATOM 801 C CA . GLN A 1 99 ? -2.764 -10.561 8.713 1.00 97.19 99 GLN A CA 1
ATOM 802 C C . GLN A 1 99 ? -2.298 -10.009 10.062 1.00 97.19 99 GLN A C 1
ATOM 804 O O . GLN A 1 99 ? -2.975 -10.205 11.070 1.00 97.19 99 GLN A O 1
ATOM 809 N N . ILE A 1 100 ? -1.145 -9.335 10.106 1.00 97.81 100 ILE A N 1
ATOM 810 C CA . ILE A 1 100 ? -0.647 -8.701 11.335 1.00 97.81 100 ILE A CA 1
ATOM 811 C C . ILE A 1 100 ? -1.605 -7.591 11.770 1.00 97.81 100 ILE A C 1
ATOM 813 O O . ILE A 1 100 ? -2.009 -7.557 12.930 1.00 97.81 100 ILE A O 1
ATOM 817 N N . ILE A 1 101 ? -2.010 -6.734 10.832 1.00 97.50 101 ILE A N 1
ATOM 818 C CA . ILE A 1 101 ? -2.914 -5.612 11.100 1.00 97.50 101 ILE A CA 1
ATOM 819 C C . ILE A 1 101 ? -4.295 -6.109 11.546 1.00 97.50 101 ILE A C 1
ATOM 821 O O . ILE A 1 101 ? -4.797 -5.678 12.584 1.00 97.50 101 ILE A O 1
ATOM 825 N N . LEU A 1 102 ? -4.874 -7.072 10.824 1.00 95.62 102 LEU A N 1
ATOM 826 C CA . LEU A 1 102 ? -6.173 -7.667 11.147 1.00 95.62 102 LEU A CA 1
ATOM 827 C C . LEU A 1 102 ? -6.176 -8.344 12.518 1.00 95.62 102 LEU A C 1
ATOM 829 O O . LEU A 1 102 ? -7.129 -8.186 13.277 1.00 95.62 102 LEU A O 1
ATOM 833 N N . ARG A 1 103 ? -5.107 -9.069 12.874 1.00 95.75 103 ARG A N 1
ATOM 834 C CA . ARG A 1 103 ? -4.988 -9.693 14.201 1.00 95.75 103 ARG A CA 1
ATOM 835 C C . ARG A 1 103 ? -5.001 -8.656 15.316 1.00 95.75 103 ARG A C 1
ATOM 837 O O . ARG A 1 103 ? -5.690 -8.867 16.310 1.00 95.75 103 ARG A O 1
ATOM 844 N N . GLU A 1 104 ? -4.275 -7.549 15.163 1.00 96.19 104 GLU A N 1
ATOM 845 C CA . GLU A 1 104 ? -4.279 -6.485 16.173 1.00 96.19 104 GLU A CA 1
ATOM 846 C C . GLU A 1 104 ? -5.628 -5.759 16.252 1.00 96.19 104 GLU A C 1
ATOM 848 O O . GLU A 1 104 ? -6.105 -5.487 17.353 1.00 96.19 104 GLU A O 1
ATOM 853 N N . LYS A 1 105 ? -6.304 -5.516 15.121 1.00 94.81 105 LYS A N 1
ATOM 854 C CA . LYS A 1 105 ? -7.658 -4.936 15.126 1.00 94.81 105 LYS A CA 1
ATOM 855 C C . LYS A 1 105 ? -8.692 -5.864 15.761 1.00 94.81 105 LYS A C 1
ATOM 857 O O . LYS A 1 105 ? -9.479 -5.415 16.594 1.00 94.81 105 LYS A O 1
ATOM 862 N N . LYS A 1 106 ? -8.617 -7.169 15.488 1.00 94.25 106 LYS A N 1
ATOM 863 C CA . LYS A 1 106 ? -9.502 -8.175 16.089 1.00 94.25 106 LYS A CA 1
ATOM 864 C C . LYS A 1 106 ? -9.364 -8.252 17.612 1.00 94.25 106 LYS A C 1
ATOM 866 O O . LYS A 1 106 ? -10.371 -8.401 18.294 1.00 94.25 106 LYS A O 1
ATOM 871 N N . LYS A 1 107 ? -8.153 -8.100 18.170 1.00 95.25 107 LYS A N 1
ATOM 872 C CA . LYS A 1 107 ? -7.952 -8.037 19.636 1.00 95.25 107 LYS A CA 1
ATOM 873 C C . LYS A 1 107 ? -8.709 -6.880 20.293 1.00 95.25 107 LYS A C 1
ATOM 875 O O . LYS A 1 107 ? -9.056 -6.975 21.463 1.00 95.25 107 LYS A O 1
ATOM 880 N N . LYS A 1 108 ? -8.972 -5.807 19.542 1.00 92.44 108 LYS A N 1
ATOM 881 C CA . LYS A 1 108 ? -9.767 -4.649 19.970 1.00 92.44 108 LYS A CA 1
ATOM 882 C C . LYS A 1 108 ? -11.248 -4.759 19.569 1.00 92.44 108 LYS A C 1
ATOM 884 O O . LYS A 1 108 ? -11.949 -3.755 19.583 1.00 92.44 108 LYS A O 1
ATOM 889 N N . ASN A 1 109 ? -11.711 -5.952 19.181 1.00 91.12 109 ASN A N 1
ATOM 890 C CA . ASN A 1 109 ? -13.051 -6.208 18.644 1.00 91.12 109 ASN A CA 1
ATOM 891 C C . ASN A 1 109 ? -13.425 -5.306 17.445 1.00 91.12 109 ASN A C 1
ATOM 893 O O . ASN A 1 109 ? -14.584 -4.936 17.277 1.00 91.12 109 ASN A O 1
ATOM 897 N N . GLY A 1 110 ? -12.433 -4.921 16.635 1.00 91.19 110 GLY A N 1
ATOM 898 C CA . GLY A 1 110 ? -12.603 -4.045 15.477 1.00 91.19 110 GLY A CA 1
ATOM 899 C C . GLY A 1 110 ? -12.359 -4.750 14.143 1.00 91.19 110 GLY A C 1
ATOM 900 O O . GLY A 1 110 ? -11.711 -5.797 14.076 1.00 91.19 110 GLY A O 1
ATOM 901 N N . SER A 1 111 ? -12.835 -4.122 13.070 1.00 92.25 111 SER A N 1
ATOM 902 C CA . SER A 1 111 ? -12.497 -4.425 11.677 1.00 92.25 111 SER A CA 1
ATOM 903 C C . SER A 1 111 ? -11.767 -3.235 11.048 1.00 92.25 111 SER A C 1
ATOM 905 O O . SER A 1 111 ? -11.683 -2.161 11.647 1.00 92.25 111 SER A O 1
ATOM 907 N N . ILE A 1 112 ? -11.185 -3.430 9.865 1.00 95.38 112 ILE A N 1
ATOM 908 C CA . ILE A 1 112 ? -10.511 -2.357 9.131 1.00 95.38 112 ILE A CA 1
ATOM 909 C C . ILE A 1 112 ? -10.813 -2.476 7.631 1.00 95.38 112 ILE A C 1
ATOM 911 O O . ILE A 1 112 ? -10.635 -3.561 7.074 1.00 95.38 112 ILE A O 1
ATOM 915 N N . PRO A 1 113 ? -11.270 -1.401 6.964 1.00 96.19 113 PRO A N 1
ATOM 916 C CA . PRO A 1 113 ? -11.378 -1.373 5.514 1.00 96.19 113 PRO A CA 1
ATOM 917 C C . PRO A 1 113 ? -9.986 -1.415 4.876 1.00 96.19 113 PRO A C 1
ATOM 919 O O . PRO A 1 113 ? -9.069 -0.697 5.291 1.00 96.19 113 PRO A O 1
ATOM 922 N N . ILE A 1 114 ? -9.841 -2.253 3.850 1.00 97.25 114 ILE A N 1
ATOM 923 C CA . ILE A 1 114 ? -8.604 -2.424 3.088 1.00 97.25 114 ILE A CA 1
ATOM 924 C C . ILE A 1 114 ? -8.887 -2.073 1.629 1.00 97.25 114 ILE A C 1
ATOM 926 O O . ILE A 1 114 ? -9.802 -2.621 1.020 1.00 97.25 114 ILE A O 1
ATOM 930 N N . LEU A 1 115 ? -8.084 -1.172 1.070 1.00 97.56 115 LEU A N 1
ATOM 931 C CA . LEU A 1 115 ? -8.102 -0.799 -0.339 1.00 97.56 115 LEU A CA 1
ATOM 932 C C . LEU A 1 115 ? -6.812 -1.279 -1.000 1.00 97.56 115 LEU A C 1
ATOM 934 O O . LEU A 1 115 ? -5.721 -0.940 -0.546 1.00 97.56 115 LEU A O 1
ATOM 938 N N . ILE A 1 116 ? -6.932 -2.005 -2.109 1.00 97.88 116 ILE A N 1
ATOM 939 C CA . ILE A 1 116 ? -5.808 -2.232 -3.019 1.00 97.88 116 ILE A CA 1
ATOM 940 C C . ILE A 1 116 ? -5.872 -1.162 -4.099 1.00 97.88 116 ILE A C 1
ATOM 942 O O . ILE A 1 116 ? -6.832 -1.092 -4.863 1.00 97.88 116 ILE A O 1
ATOM 946 N N . LEU A 1 117 ? -4.848 -0.316 -4.140 1.00 97.25 117 LEU A N 1
ATOM 947 C CA . LEU A 1 117 ? -4.719 0.751 -5.118 1.00 97.25 117 LEU A CA 1
ATOM 948 C C . LEU A 1 117 ? -3.649 0.375 -6.132 1.00 97.25 117 LEU A C 1
ATOM 950 O O . LEU A 1 117 ? -2.519 0.064 -5.759 1.00 97.25 117 LEU A O 1
ATOM 954 N N . THR A 1 118 ? -3.989 0.451 -7.413 1.00 95.38 118 THR A N 1
ATOM 955 C CA . THR A 1 118 ? -3.059 0.128 -8.489 1.00 95.38 118 THR A CA 1
ATOM 956 C C . THR A 1 118 ? -3.143 1.112 -9.649 1.00 95.38 118 THR A C 1
ATOM 958 O O . THR A 1 118 ? -4.155 1.789 -9.832 1.00 95.38 118 THR A O 1
ATOM 961 N N . ASN A 1 119 ? -2.059 1.212 -10.414 1.00 90.44 119 ASN A N 1
ATOM 962 C CA . ASN A 1 119 ? -1.979 1.989 -11.641 1.00 90.44 119 ASN A CA 1
ATOM 963 C C . ASN A 1 119 ? -2.516 1.204 -12.846 1.00 90.44 119 ASN A C 1
ATOM 965 O O . ASN A 1 119 ? -2.340 -0.007 -12.973 1.00 90.44 119 ASN A O 1
ATOM 969 N N . LEU A 1 120 ? -3.111 1.938 -13.785 1.00 88.62 120 LEU A N 1
ATOM 970 C CA . LEU A 1 120 ? -3.377 1.456 -15.135 1.00 88.62 120 LEU A CA 1
ATOM 971 C C . LEU A 1 120 ? -2.225 1.918 -16.037 1.00 88.62 120 LEU A C 1
ATOM 973 O O . LEU A 1 120 ? -2.272 3.014 -16.590 1.00 88.62 120 LEU A O 1
ATOM 977 N N . ALA A 1 121 ? -1.168 1.113 -16.125 1.00 88.44 121 ALA A N 1
ATOM 978 C CA . ALA A 1 121 ? 0.023 1.423 -16.914 1.00 88.44 121 ALA A CA 1
ATOM 979 C C . ALA A 1 121 ? 0.544 0.149 -17.602 1.00 88.44 121 ALA A C 1
ATOM 981 O O . ALA A 1 121 ? 0.995 -0.759 -16.905 1.00 88.44 121 ALA A O 1
ATOM 982 N N . PRO A 1 122 ? 0.495 0.042 -18.941 1.00 86.00 122 PRO A N 1
ATOM 983 C CA . PRO A 1 122 ? 0.942 -1.158 -19.653 1.00 86.00 122 PRO A CA 1
ATOM 984 C C . PRO A 1 122 ? 2.410 -1.522 -19.401 1.00 86.00 122 PRO A C 1
ATOM 986 O O . PRO A 1 122 ? 2.758 -2.699 -19.393 1.0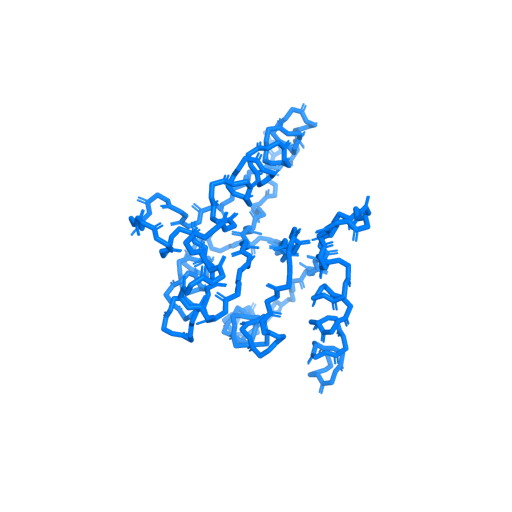0 86.00 122 PRO A O 1
ATOM 989 N N . GLU A 1 123 ? 3.273 -0.532 -19.162 1.00 87.06 123 GLU A N 1
ATOM 990 C CA . GLU A 1 123 ? 4.707 -0.744 -18.938 1.00 87.06 123 GLU A CA 1
ATOM 991 C C . GLU A 1 123 ? 5.029 -1.177 -17.501 1.00 87.06 123 GLU A C 1
ATOM 993 O O . GLU A 1 123 ? 6.182 -1.470 -17.184 1.00 87.06 123 GLU A O 1
ATOM 998 N N . GLN A 1 124 ? 4.040 -1.169 -16.604 1.00 88.62 124 GLN A N 1
ATOM 999 C CA . GLN A 1 124 ? 4.227 -1.464 -15.190 1.00 88.62 124 GLN A CA 1
ATOM 1000 C C . GLN A 1 124 ? 3.194 -2.489 -14.711 1.00 88.62 124 GLN A C 1
ATOM 1002 O O . GLN A 1 124 ? 2.003 -2.187 -14.660 1.00 88.62 124 GLN A O 1
ATOM 1007 N N . PRO A 1 125 ? 3.615 -3.683 -14.262 1.00 93.00 125 PRO A N 1
ATOM 1008 C CA . PRO A 1 125 ? 2.692 -4.752 -13.878 1.00 93.00 125 PRO A CA 1
ATOM 1009 C C . PRO A 1 125 ? 2.036 -4.540 -12.498 1.00 93.00 125 PRO A C 1
ATOM 1011 O O . PRO A 1 125 ? 1.784 -5.502 -11.771 1.00 93.00 125 PRO A O 1
ATOM 1014 N N . GLY A 1 126 ? 1.736 -3.291 -12.124 1.00 94.69 126 GLY A N 1
ATOM 1015 C CA . GLY A 1 126 ? 1.069 -2.954 -10.870 1.00 94.69 126 GLY A CA 1
ATOM 1016 C C . GLY A 1 126 ? -0.317 -3.572 -10.770 1.00 94.69 126 GLY A C 1
ATOM 1017 O O . GLY A 1 126 ? -0.614 -4.204 -9.759 1.00 94.69 126 GLY A O 1
ATOM 1018 N N . MET A 1 127 ? -1.130 -3.496 -11.832 1.00 95.75 127 MET A N 1
ATOM 1019 C C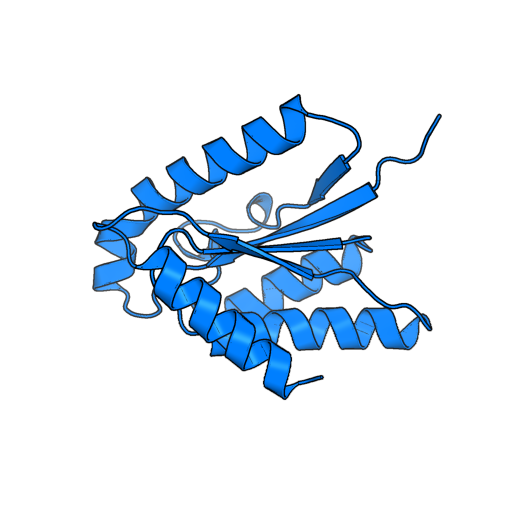A . MET A 1 127 ? -2.476 -4.085 -11.823 1.00 95.75 127 MET A CA 1
ATOM 1020 C C . MET A 1 127 ? -2.433 -5.601 -11.617 1.00 95.75 127 MET A C 1
ATOM 1022 O O . MET A 1 127 ? -3.244 -6.149 -10.874 1.00 95.75 127 MET A O 1
ATOM 1026 N N . VAL A 1 128 ? -1.448 -6.277 -12.212 1.00 95.44 128 VAL A N 1
ATOM 1027 C CA . VAL A 1 128 ? -1.238 -7.719 -12.026 1.00 95.44 128 VAL A CA 1
ATOM 1028 C C . VAL A 1 128 ? -0.864 -8.023 -10.574 1.00 95.44 128 VAL A C 1
ATOM 1030 O O . VAL A 1 128 ? -1.469 -8.900 -9.958 1.00 95.44 128 VAL A O 1
ATOM 1033 N N . GLY A 1 129 ? 0.082 -7.270 -10.000 1.00 95.69 129 GLY A N 1
ATOM 1034 C CA . GLY A 1 129 ? 0.474 -7.407 -8.594 1.00 95.69 129 GLY A CA 1
ATOM 1035 C C . GLY A 1 129 ? -0.684 -7.144 -7.628 1.00 95.69 129 GLY A C 1
ATOM 1036 O O . GLY A 1 129 ? -0.928 -7.939 -6.720 1.00 95.69 129 GLY A O 1
ATOM 1037 N N . GLY A 1 130 ? -1.447 -6.077 -7.868 1.00 97.00 130 GLY A N 1
ATOM 1038 C CA . GLY A 1 130 ? -2.612 -5.698 -7.075 1.00 97.00 130 GLY A CA 1
ATOM 1039 C C . GLY A 1 130 ? -3.726 -6.744 -7.130 1.00 97.00 130 GLY A C 1
ATOM 1040 O O . GLY A 1 130 ? -4.231 -7.148 -6.087 1.00 97.00 130 GLY A O 1
ATOM 1041 N N . MET A 1 131 ? -4.071 -7.253 -8.316 1.00 96.81 131 MET A N 1
ATOM 1042 C CA . MET A 1 131 ? -5.095 -8.297 -8.465 1.00 96.81 131 MET A CA 1
ATOM 1043 C C . MET A 1 131 ? -4.656 -9.631 -7.848 1.00 96.81 131 MET A C 1
ATOM 1045 O O . MET A 1 131 ? -5.454 -10.300 -7.190 1.00 96.81 131 MET A O 1
ATOM 1049 N N . ALA A 1 132 ? -3.380 -10.005 -7.985 1.00 96.94 132 ALA A N 1
ATOM 1050 C CA . ALA A 1 132 ? -2.836 -11.182 -7.311 1.00 96.94 132 ALA A CA 1
ATOM 1051 C C . ALA A 1 132 ? -2.872 -11.025 -5.781 1.00 96.94 132 ALA A C 1
ATOM 1053 O O . ALA A 1 132 ? -3.196 -11.973 -5.063 1.00 96.94 132 ALA A O 1
ATOM 1054 N N . ALA A 1 133 ? -2.572 -9.826 -5.268 1.00 97.44 133 ALA A N 1
ATOM 1055 C CA . ALA A 1 133 ? -2.688 -9.516 -3.848 1.00 97.44 133 ALA A CA 1
ATOM 1056 C C . ALA A 1 133 ? -4.145 -9.575 -3.379 1.00 97.44 133 ALA A C 1
ATOM 1058 O O . ALA A 1 133 ? -4.405 -10.162 -2.332 1.00 97.44 133 ALA A O 1
ATOM 1059 N N . ALA A 1 134 ? -5.087 -9.055 -4.172 1.00 96.75 134 ALA A N 1
ATOM 1060 C CA . ALA A 1 134 ? -6.519 -9.107 -3.892 1.00 96.75 134 ALA A CA 1
ATOM 1061 C C . ALA A 1 134 ? -7.011 -10.550 -3.773 1.00 96.75 134 ALA A C 1
ATOM 1063 O O . ALA A 1 134 ? -7.576 -10.906 -2.745 1.00 96.75 134 ALA A O 1
ATOM 1064 N N . GLY A 1 135 ? -6.699 -11.411 -4.749 1.00 96.81 135 GLY A N 1
ATOM 1065 C CA . GLY A 1 135 ? -7.018 -12.840 -4.660 1.00 96.81 135 GLY A CA 1
ATOM 1066 C C . GLY A 1 135 ? -6.329 -13.522 -3.472 1.00 96.81 135 GLY A C 1
ATOM 1067 O O . GLY A 1 135 ? -6.896 -14.392 -2.815 1.00 96.81 135 GLY A O 1
ATOM 1068 N N . GLY A 1 136 ? -5.113 -13.088 -3.133 1.00 94.81 136 GLY A N 1
ATOM 1069 C CA . GLY A 1 136 ? -4.409 -13.541 -1.941 1.00 94.81 136 GLY A CA 1
ATOM 1070 C C . GLY A 1 136 ? -5.099 -13.155 -0.629 1.00 94.81 136 GLY A C 1
ATOM 1071 O O . GLY A 1 136 ? -5.034 -13.948 0.313 1.00 94.81 136 GLY A O 1
ATOM 1072 N N . LEU A 1 137 ? -5.716 -11.974 -0.551 1.00 94.94 137 LEU A N 1
ATOM 1073 C CA . LEU A 1 137 ? -6.487 -11.515 0.606 1.00 94.94 137 LEU A CA 1
ATOM 1074 C C . LEU A 1 137 ? -7.879 -12.144 0.659 1.00 94.94 137 LEU A C 1
ATOM 1076 O O . LEU A 1 137 ? -8.284 -12.537 1.740 1.00 94.94 137 LEU A O 1
ATOM 1080 N N . ASP A 1 138 ? -8.555 -12.317 -0.474 1.00 94.69 138 ASP A N 1
ATOM 1081 C CA . ASP A 1 138 ? -9.874 -12.965 -0.558 1.00 94.69 138 ASP A CA 1
ATOM 1082 C C . ASP A 1 138 ? -9.848 -14.391 0.024 1.00 94.69 138 ASP A C 1
ATOM 1084 O O . ASP A 1 138 ? -10.715 -14.794 0.793 1.00 94.69 138 ASP A O 1
ATOM 1088 N N . GLN A 1 139 ? -8.755 -15.126 -0.203 1.00 90.81 139 GLN A N 1
ATOM 1089 C CA . GLN A 1 139 ? -8.518 -16.432 0.428 1.00 90.81 139 GLN A CA 1
ATOM 1090 C C . GLN A 1 139 ? -8.382 -16.398 1.962 1.00 90.81 139 GLN A C 1
ATOM 1092 O O . GLN A 1 139 ? -8.365 -17.456 2.592 1.00 90.81 139 GLN A O 1
ATOM 1097 N N . LEU A 1 140 ? -8.183 -15.227 2.571 1.00 84.81 140 LEU A N 1
ATOM 1098 C CA . LEU A 1 140 ? -8.115 -15.070 4.025 1.00 84.81 140 LEU A CA 1
ATOM 1099 C C . LEU A 1 140 ? -9.486 -14.802 4.662 1.00 84.81 140 LEU A C 1
ATOM 1101 O O . LEU A 1 140 ? -9.574 -14.909 5.890 1.00 84.81 140 LEU A O 1
ATOM 1105 N N . GLY A 1 141 ? -10.513 -14.521 3.850 1.00 78.88 141 GLY A N 1
ATOM 1106 C CA . GLY A 1 141 ? -11.814 -14.002 4.289 1.00 78.88 141 GLY A CA 1
ATOM 1107 C C . GLY A 1 141 ? -11.754 -12.547 4.741 1.00 78.88 141 GLY A C 1
ATOM 1108 O O . GLY A 1 141 ? -12.735 -12.133 5.395 1.00 78.88 141 GLY A O 1
#

Radius of gyration: 14.27 Å; chains: 1; bounding box: 32×36×40 Å

Foldseek 3Di:
DPDQAEEEEAEADALDVVRCVVCVVVSVVVVVVVVVVDVVVDSHDYDQPLVVDDDSLSHQHDQVSLVVSLVSVLVVVGQAYEYEFAAAHDLVSLVNSVVSNQVSQVVVVHDYYYHYHYDPDPVGCRVVNSVNNVVVVVVVD